Protein AF-A0A644WD64-F1 (afdb_monomer_lite)

InterPro domains:
  IPR011608 PRD domain [PF00874] (60-145)
  IPR011608 PRD domain [PS51372] (49-152)
  IPR036634 PRD domain superfamily [SSF63520] (49-148)

Sequence (152 aa):
MNTYVPNIPFISAAEILSGDGIDDLEKLISQEEEYYKIIESMEKQIDNIDSYKLVRNIRKVLLNIEEHLNIKLIHEVKIGIMIHTCFLIEKLMKGGKETPFVMLNEFRHSNNKEFILIKQCLKILEENYKINIGENELAHIVKMVINNKTSV

pLDDT: mean 92.09, std 9.21, range [47.12, 98.38]

Foldseek 3Di:
DPPDDPPDDDDDPVCVVVPNSVVVVVVVVVLVVLLVVQLVVLVVVAPPDNSVVLLVLLVQLQVQLCVLVQWDFDSVLSSVLSNLVSVVLRCQLVVHDADAAPPLVVLCVVCVSSLVSSVVSCVVVCVVSVGDCDSRNSSVSSVSDVVGTDHD

Organism: NCBI:txid1076179

Secondary structure (DSSP, 8-state):
-----TTS----HHHHHHSHHHHHHHHHHHHHHHHHHHHHHHHHH-TTS-HHHHHHHHHHHHHHHHHHHTEEE-HHHHHHHHHHHHHHHHHHHTTPPPPPPTTHHHHHHHTHHHHHHHHHHHHHHHHHHT----HHHHHHHHHHHHTTEEE-

Radius of gyration: 17.5 Å; chains: 1; bounding box: 42×33×51 Å

Structure (mmCIF, N/CA/C/O backbone):
data_AF-A0A644WD64-F1
#
_entry.id   AF-A0A644WD64-F1
#
loop_
_atom_site.group_PDB
_atom_site.id
_atom_site.type_symbol
_atom_site.label_atom_id
_atom_site.label_alt_id
_atom_site.label_comp_id
_atom_site.label_asym_id
_atom_site.label_entity_id
_atom_site.label_seq_id
_atom_site.pdbx_PDB_ins_code
_atom_site.Cartn_x
_atom_site.Cartn_y
_atom_site.Cartn_z
_atom_site.occupancy
_atom_site.B_iso_or_equiv
_atom_site.auth_seq_id
_atom_site.auth_comp_id
_atom_site.auth_asym_id
_atom_site.auth_atom_id
_atom_site.pdbx_PDB_model_num
ATOM 1 N N . MET A 1 1 ? -22.547 15.295 21.128 1.00 47.12 1 MET A N 1
ATOM 2 C CA . MET A 1 1 ? -22.032 15.835 19.851 1.00 47.12 1 MET A CA 1
ATOM 3 C C . MET A 1 1 ? -21.167 14.739 19.258 1.00 47.12 1 MET A C 1
ATOM 5 O O . MET A 1 1 ? -20.188 14.384 19.893 1.00 47.12 1 MET A O 1
ATOM 9 N N . ASN A 1 2 ? -21.592 14.100 18.167 1.00 50.81 2 ASN A N 1
ATOM 10 C CA . ASN A 1 2 ? -20.821 13.011 17.564 1.00 50.81 2 ASN A CA 1
ATOM 11 C C . ASN A 1 2 ? -19.779 13.635 16.626 1.00 50.81 2 ASN A C 1
ATOM 13 O O . ASN A 1 2 ? -20.102 14.004 15.500 1.00 50.81 2 ASN A O 1
ATOM 17 N N . THR A 1 3 ? -18.568 13.870 17.126 1.00 62.44 3 THR A N 1
ATOM 18 C CA . THR A 1 3 ? -17.443 14.424 16.357 1.00 62.44 3 THR A CA 1
ATOM 19 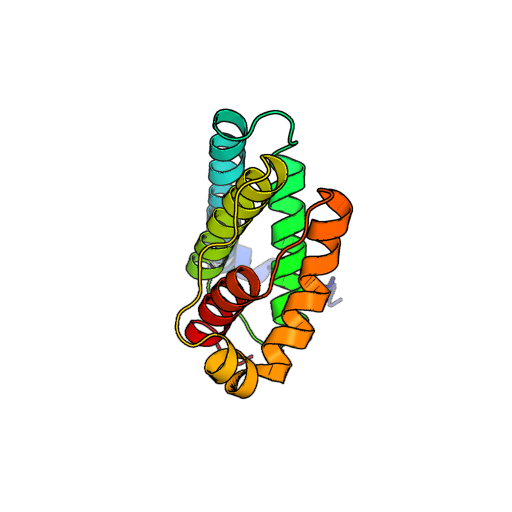C C . THR A 1 3 ? -16.745 13.304 15.595 1.00 62.44 3 THR A C 1
ATOM 21 O O . THR A 1 3 ? -15.598 12.971 15.873 1.00 62.44 3 THR A O 1
ATOM 24 N N . TYR A 1 4 ? -17.455 12.691 14.648 1.00 67.25 4 TYR A N 1
ATOM 25 C CA . TYR A 1 4 ? -16.826 11.781 13.700 1.00 67.25 4 TYR A CA 1
ATOM 26 C C . TYR A 1 4 ? -16.017 12.605 12.698 1.00 67.25 4 TYR A C 1
ATOM 28 O O . TYR A 1 4 ? -16.579 13.393 11.934 1.00 67.25 4 TYR A O 1
ATOM 36 N N . VAL A 1 5 ? -14.697 12.429 12.712 1.00 74.50 5 VAL A N 1
ATOM 37 C CA . VAL A 1 5 ? -13.812 12.952 11.671 1.00 74.50 5 VAL A CA 1
ATOM 38 C C . VAL A 1 5 ? -13.385 11.769 10.801 1.00 74.50 5 VAL A C 1
ATOM 40 O O . VAL A 1 5 ? -12.830 10.808 11.336 1.00 74.50 5 VAL A O 1
ATOM 43 N N . PRO A 1 6 ? -13.634 11.802 9.478 1.00 64.81 6 PRO A N 1
ATOM 44 C CA . PRO A 1 6 ? -13.235 10.718 8.589 1.00 64.81 6 PRO A CA 1
ATOM 45 C C . PRO A 1 6 ? -11.748 10.384 8.737 1.00 64.81 6 PRO A C 1
ATOM 47 O O . PRO A 1 6 ? -10.907 11.283 8.750 1.00 64.81 6 PRO A O 1
ATOM 50 N N . ASN A 1 7 ? -11.434 9.089 8.819 1.00 64.75 7 ASN A N 1
ATOM 51 C CA . ASN A 1 7 ? -10.074 8.552 8.945 1.00 64.75 7 ASN A CA 1
ATOM 52 C C . ASN A 1 7 ? -9.316 8.929 10.233 1.00 64.75 7 ASN A C 1
ATOM 54 O O . ASN A 1 7 ? -8.103 8.728 10.298 1.00 64.75 7 ASN A O 1
ATOM 58 N N . ILE A 1 8 ? -10.006 9.423 11.267 1.00 78.62 8 ILE A N 1
ATOM 59 C CA . ILE A 1 8 ? -9.451 9.560 12.619 1.00 78.62 8 ILE A CA 1
ATOM 60 C C . ILE A 1 8 ? -10.165 8.553 13.531 1.00 78.62 8 ILE A C 1
ATOM 62 O O . ILE A 1 8 ? -11.383 8.662 13.694 1.00 78.62 8 ILE A O 1
ATOM 66 N N . PRO A 1 9 ? -9.448 7.571 14.115 1.00 79.88 9 PRO A N 1
ATOM 67 C CA . PRO A 1 9 ? -10.027 6.665 15.100 1.00 79.88 9 PRO A CA 1
ATOM 68 C C . PRO A 1 9 ? -10.632 7.453 16.264 1.00 79.88 9 PRO A C 1
ATOM 70 O O . PRO A 1 9 ? -10.009 8.378 16.785 1.00 79.88 9 PRO A O 1
ATOM 73 N N . PHE A 1 10 ? -11.848 7.090 16.662 1.00 86.81 10 PHE A N 1
ATOM 74 C CA . PHE A 1 10 ? -12.516 7.674 17.817 1.00 86.81 10 PHE A CA 1
ATOM 75 C C . PHE A 1 10 ? -12.574 6.635 18.929 1.00 86.81 10 PHE A C 1
ATOM 77 O O . PHE A 1 10 ? -13.077 5.539 18.710 1.00 86.81 10 PHE A O 1
ATOM 84 N N . ILE A 1 11 ? -12.082 7.017 20.105 1.00 88.44 11 ILE A N 1
ATOM 85 C CA . ILE A 1 11 ? -12.204 6.254 21.344 1.00 88.44 11 ILE A CA 1
ATOM 86 C C . ILE A 1 11 ? -12.885 7.185 22.344 1.00 88.44 11 ILE A C 1
ATOM 88 O O . ILE A 1 11 ? -12.417 8.303 22.589 1.00 88.44 11 ILE A O 1
ATOM 92 N N . SER A 1 12 ? -14.032 6.775 22.869 1.00 90.25 12 SER A N 1
ATOM 93 C CA . SER A 1 12 ? -14.817 7.593 23.786 1.00 90.25 12 SER A CA 1
ATOM 94 C C . SER A 1 12 ? -14.190 7.636 25.180 1.00 90.25 12 SER A C 1
ATOM 96 O O . SER A 1 12 ? -13.520 6.707 25.626 1.00 90.25 12 SER A O 1
ATOM 98 N N . ALA A 1 13 ? -14.471 8.704 25.931 1.00 89.69 13 ALA A N 1
ATOM 99 C CA . ALA A 1 13 ? -14.039 8.791 27.326 1.00 89.69 13 ALA A CA 1
ATOM 100 C C . ALA A 1 13 ? -14.603 7.644 28.188 1.00 89.69 13 ALA A C 1
ATOM 102 O O . ALA A 1 13 ? -13.951 7.225 29.136 1.00 89.69 13 ALA A O 1
ATOM 103 N N . ALA A 1 14 ? -15.794 7.129 27.860 1.00 92.12 14 ALA A N 1
ATOM 104 C CA . ALA A 1 14 ? -16.391 6.003 28.570 1.00 92.12 14 ALA A CA 1
ATOM 105 C C . ALA A 1 14 ? -15.588 4.709 28.365 1.00 92.12 14 ALA A C 1
ATOM 107 O O . ALA A 1 14 ? -15.323 4.020 29.343 1.00 92.12 14 ALA A O 1
ATOM 108 N N . GLU A 1 15 ? -15.151 4.432 27.132 1.00 91.12 15 GLU A N 1
ATOM 109 C CA . GLU A 1 15 ? -14.305 3.275 26.795 1.00 91.12 15 GLU A CA 1
ATOM 110 C C . GLU A 1 15 ? -12.914 3.384 27.435 1.00 91.12 15 GLU A C 1
ATOM 112 O O . GLU A 1 15 ? -12.379 2.403 27.943 1.00 91.12 15 GLU A O 1
ATOM 117 N N . ILE A 1 16 ? -12.336 4.589 27.490 1.00 91.94 16 ILE A N 1
ATOM 118 C CA . ILE A 1 16 ? -11.074 4.823 28.214 1.00 91.94 16 ILE A CA 1
ATOM 119 C C . ILE A 1 16 ? -11.234 4.533 29.713 1.00 91.94 16 ILE A C 1
ATOM 121 O O . ILE A 1 16 ? -10.354 3.934 30.324 1.00 91.94 16 ILE A O 1
ATOM 125 N N . LEU A 1 17 ? -12.351 4.951 30.316 1.00 91.25 17 LEU A N 1
ATOM 126 C CA . LEU A 1 17 ? -12.617 4.735 31.740 1.00 91.25 17 LEU A CA 1
ATOM 127 C C . LEU A 1 17 ? -13.001 3.282 32.068 1.00 91.25 17 LEU A C 1
ATOM 129 O O . LEU A 1 17 ? -12.764 2.858 33.199 1.00 91.25 17 LEU A O 1
ATOM 133 N N . SER A 1 18 ? -13.586 2.533 31.124 1.00 91.31 18 SER A N 1
ATOM 134 C CA . SER A 1 18 ? -13.875 1.098 31.290 1.00 91.31 18 SER A CA 1
ATOM 135 C C . SER A 1 18 ? -12.650 0.208 31.075 1.00 91.31 18 SER A C 1
ATOM 137 O O . SER A 1 18 ? -12.640 -0.916 31.568 1.00 91.31 18 SER A O 1
ATOM 139 N N . GLY A 1 19 ? -11.616 0.716 30.396 1.00 87.25 19 GLY A N 1
ATOM 140 C CA . GLY A 1 19 ? -10.371 0.008 30.089 1.00 87.25 19 GLY A CA 1
ATOM 141 C C . GLY A 1 19 ? -10.302 -0.497 28.647 1.00 87.25 19 GLY A C 1
ATOM 142 O O . GLY A 1 19 ? -9.219 -0.501 28.075 1.00 87.25 19 GLY A O 1
ATOM 143 N N . ASP A 1 20 ? -11.437 -0.805 28.015 1.00 87.56 20 ASP A N 1
ATOM 144 C CA . ASP A 1 20 ? -11.485 -1.339 26.640 1.00 87.56 20 ASP A CA 1
ATOM 145 C C . ASP A 1 20 ? -10.867 -0.368 25.614 1.00 87.56 20 ASP A C 1
ATOM 147 O O . ASP A 1 20 ? -10.170 -0.767 24.683 1.00 87.56 20 ASP A O 1
ATOM 151 N N . GLY A 1 21 ? -11.058 0.939 25.820 1.00 90.00 21 GLY A N 1
ATOM 152 C CA . GLY A 1 21 ? -10.478 1.969 24.959 1.00 90.00 21 GLY A CA 1
ATOM 153 C C . GLY A 1 21 ? -8.955 2.092 25.080 1.00 90.00 21 GLY A C 1
ATOM 154 O O . GLY A 1 21 ? -8.321 2.656 24.189 1.00 90.00 21 GLY A O 1
ATOM 155 N N . ILE A 1 22 ? -8.357 1.590 26.167 1.00 92.12 22 ILE A N 1
ATOM 156 C CA . ILE A 1 22 ? -6.897 1.544 26.323 1.00 92.12 22 ILE A CA 1
ATOM 157 C C . ILE A 1 22 ? -6.316 0.452 25.426 1.00 92.12 22 ILE A C 1
ATOM 159 O O . ILE A 1 22 ? -5.372 0.735 24.693 1.00 92.12 22 ILE A O 1
ATOM 163 N N . ASP A 1 23 ? -6.920 -0.737 25.404 1.00 91.56 23 ASP A N 1
ATOM 164 C CA . ASP A 1 23 ? -6.470 -1.849 24.557 1.00 91.56 23 ASP A CA 1
ATOM 165 C C . ASP A 1 23 ? -6.517 -1.475 23.062 1.00 91.56 23 ASP A C 1
ATOM 167 O O . ASP A 1 23 ? -5.580 -1.744 22.300 1.00 91.56 23 ASP A O 1
ATOM 171 N N . ASP A 1 24 ? -7.577 -0.781 22.634 1.00 89.69 24 ASP A N 1
ATOM 172 C CA . ASP A 1 24 ? -7.691 -0.262 21.267 1.00 89.69 24 ASP A CA 1
ATOM 173 C C . ASP A 1 24 ? -6.601 0.771 20.943 1.00 89.69 24 ASP A C 1
ATOM 175 O O . ASP A 1 24 ? -6.021 0.755 19.850 1.00 89.69 24 ASP A O 1
ATOM 179 N N . LEU A 1 25 ? -6.281 1.657 21.891 1.00 90.88 25 LEU A N 1
ATOM 180 C CA . LEU A 1 25 ? -5.213 2.643 21.731 1.00 90.88 25 LEU A CA 1
ATOM 181 C C . LEU A 1 25 ? -3.836 1.974 21.646 1.00 90.88 25 LEU A C 1
ATOM 183 O O . LEU A 1 25 ? -3.045 2.321 20.766 1.00 90.88 25 LEU A O 1
ATOM 187 N N . GLU A 1 26 ? -3.551 1.004 22.513 1.00 92.81 26 GLU A N 1
ATOM 188 C CA . GLU A 1 26 ? -2.300 0.238 22.498 1.00 92.81 26 GLU A CA 1
ATOM 189 C C . GLU A 1 26 ? -2.114 -0.495 21.169 1.00 92.81 26 GLU A C 1
ATOM 191 O O . GLU A 1 26 ? -1.022 -0.484 20.589 1.00 92.81 26 GLU A O 1
ATOM 196 N N . LYS A 1 27 ? -3.192 -1.065 20.622 1.00 91.25 27 LYS A N 1
ATOM 197 C CA . LYS A 1 27 ? -3.178 -1.687 19.297 1.00 91.25 27 LYS A CA 1
ATOM 198 C C . LYS A 1 27 ? -2.854 -0.684 18.189 1.00 91.25 27 LYS A C 1
ATOM 200 O O . LYS A 1 27 ? -2.051 -1.000 17.312 1.00 91.25 27 LYS A O 1
ATOM 205 N N . LEU A 1 28 ? -3.442 0.515 18.215 1.00 90.88 28 LEU A N 1
ATOM 206 C CA . LEU A 1 28 ? -3.144 1.568 17.234 1.00 90.88 28 LEU A CA 1
ATOM 207 C C . LEU A 1 28 ? -1.682 2.029 17.318 1.00 90.88 28 LEU A C 1
ATOM 209 O O . LEU A 1 28 ? -1.032 2.181 16.282 1.00 90.88 28 LEU A O 1
ATOM 213 N N . ILE A 1 29 ? -1.159 2.211 18.533 1.00 93.31 29 ILE A N 1
ATOM 214 C CA . ILE A 1 29 ? 0.247 2.569 18.768 1.00 93.31 29 ILE A CA 1
ATOM 215 C C . ILE A 1 29 ? 1.167 1.471 18.225 1.00 93.31 29 ILE A C 1
ATOM 217 O O . ILE A 1 29 ? 2.065 1.765 17.440 1.00 93.31 29 ILE A O 1
ATOM 221 N N . SER A 1 30 ? 0.894 0.210 18.567 1.00 94.12 30 SER A N 1
ATOM 222 C CA . SER A 1 30 ? 1.685 -0.946 18.122 1.00 94.12 30 SER A CA 1
ATOM 223 C C . SER A 1 30 ? 1.741 -1.043 16.596 1.00 94.12 30 SER A C 1
ATOM 225 O O . SER A 1 30 ? 2.806 -1.252 16.016 1.00 94.12 30 SER A O 1
ATOM 227 N N . GLN A 1 31 ? 0.604 -0.825 15.925 1.00 92.88 31 GLN A N 1
ATOM 228 C CA . GLN A 1 31 ? 0.557 -0.796 14.466 1.00 92.88 31 GLN A CA 1
ATOM 229 C C . GLN A 1 31 ? 1.410 0.338 13.898 1.00 92.88 31 GLN A C 1
ATOM 231 O O . GLN A 1 31 ? 2.119 0.115 12.919 1.00 92.88 31 GLN A O 1
ATOM 236 N N . GLU A 1 32 ? 1.370 1.537 14.485 1.00 93.44 32 GLU A N 1
ATOM 237 C CA . GLU A 1 32 ? 2.170 2.672 14.015 1.00 93.44 32 GLU A CA 1
ATOM 238 C C . GLU A 1 32 ? 3.678 2.450 14.217 1.00 93.44 32 GLU A C 1
ATOM 240 O O . GLU A 1 32 ? 4.470 2.765 13.324 1.00 93.44 32 GLU A O 1
ATOM 245 N N . GLU A 1 33 ? 4.080 1.815 15.322 1.00 95.69 33 GLU A N 1
ATOM 246 C CA . GLU A 1 33 ? 5.470 1.408 15.561 1.00 95.69 33 GLU A CA 1
ATOM 247 C C . GLU A 1 33 ? 6.001 0.453 14.483 1.00 95.69 33 GLU A C 1
ATOM 249 O O . GLU A 1 33 ? 7.169 0.540 14.099 1.00 95.69 33 GLU A O 1
ATOM 254 N N . GLU A 1 34 ? 5.170 -0.451 13.955 1.00 95.00 34 GLU A N 1
ATOM 255 C CA . GLU A 1 34 ? 5.579 -1.334 12.857 1.00 95.00 34 GLU A CA 1
ATOM 256 C C . GLU A 1 34 ? 5.921 -0.552 11.584 1.00 95.00 34 GLU A C 1
ATOM 258 O O . GLU A 1 34 ? 6.926 -0.845 10.932 1.00 95.00 34 GLU A O 1
ATOM 263 N N . TYR A 1 35 ? 5.149 0.482 11.242 1.00 95.25 35 TYR A N 1
ATOM 264 C CA . TYR A 1 35 ? 5.484 1.336 10.099 1.00 95.25 35 TYR A CA 1
ATOM 265 C C . TYR A 1 35 ? 6.760 2.133 10.342 1.00 95.25 35 TYR A C 1
ATOM 267 O O . TYR A 1 35 ? 7.551 2.298 9.413 1.00 95.25 35 TYR A O 1
ATOM 275 N N . TYR A 1 36 ? 6.994 2.585 11.575 1.00 95.75 36 TYR A N 1
ATOM 276 C CA . TYR A 1 36 ? 8.239 3.258 11.932 1.00 95.75 36 TYR A CA 1
ATOM 277 C C . TYR A 1 36 ? 9.455 2.336 11.755 1.00 95.75 36 TYR A C 1
ATOM 279 O O . TYR A 1 36 ? 10.436 2.730 11.129 1.00 95.75 36 TYR A O 1
ATOM 287 N N . LYS A 1 37 ? 9.358 1.069 12.178 1.00 95.38 37 LYS A N 1
ATOM 288 C CA . LYS A 1 37 ? 10.410 0.059 11.943 1.00 95.38 37 LYS A CA 1
ATOM 289 C C . LYS A 1 37 ? 10.683 -0.162 10.453 1.00 95.38 37 LYS A C 1
ATOM 291 O O . LYS A 1 37 ? 11.834 -0.344 10.059 1.00 95.38 37 LYS A O 1
ATOM 296 N N . ILE A 1 38 ? 9.647 -0.130 9.609 1.00 95.50 38 ILE A N 1
ATOM 297 C CA . ILE A 1 38 ? 9.826 -0.194 8.150 1.00 95.50 38 ILE A CA 1
ATOM 298 C C . ILE A 1 38 ? 10.578 1.041 7.658 1.00 95.50 38 ILE A C 1
ATOM 300 O O . ILE A 1 38 ? 11.523 0.881 6.893 1.00 95.50 38 ILE A O 1
ATOM 304 N N . ILE A 1 39 ? 10.206 2.246 8.103 1.00 95.94 39 ILE A N 1
ATOM 305 C CA . ILE A 1 39 ? 10.901 3.487 7.729 1.00 95.94 39 ILE A CA 1
ATOM 306 C C . ILE A 1 39 ? 12.390 3.381 8.079 1.00 95.94 39 ILE A C 1
ATOM 308 O O . ILE A 1 39 ? 13.218 3.528 7.184 1.00 95.94 39 ILE A O 1
ATOM 312 N N . GLU A 1 40 ? 12.731 3.016 9.318 1.00 95.19 40 GLU A N 1
ATOM 313 C CA . GLU A 1 40 ? 14.127 2.843 9.751 1.00 95.19 40 GLU A CA 1
ATOM 314 C C . GLU A 1 40 ? 14.883 1.779 8.942 1.00 95.19 40 GLU A C 1
ATOM 316 O O . GLU A 1 40 ? 16.087 1.903 8.705 1.00 95.19 40 GLU A O 1
ATOM 321 N N . SER A 1 41 ? 14.205 0.703 8.531 1.00 93.12 41 SER A N 1
ATOM 322 C CA . SER A 1 41 ? 14.805 -0.322 7.674 1.00 93.12 41 SER A CA 1
ATOM 323 C C . SER A 1 41 ? 15.064 0.213 6.268 1.00 93.12 41 SER A C 1
ATOM 325 O O . SER A 1 41 ? 16.132 -0.038 5.709 1.00 93.12 41 SER A O 1
ATOM 327 N N . MET A 1 42 ? 14.107 0.949 5.697 1.00 93.06 42 MET A N 1
ATOM 328 C CA . MET A 1 42 ? 14.219 1.511 4.351 1.00 93.06 42 MET A CA 1
ATOM 329 C C . MET A 1 42 ? 15.289 2.603 4.289 1.00 93.06 42 MET A C 1
ATOM 331 O O . MET A 1 42 ? 16.048 2.624 3.326 1.00 93.06 42 MET A O 1
ATOM 335 N N . GLU A 1 43 ? 15.448 3.424 5.332 1.00 92.38 43 GLU A N 1
ATOM 336 C CA . GLU A 1 43 ? 16.511 4.443 5.401 1.00 92.38 43 GLU A CA 1
ATOM 337 C C . GLU A 1 43 ? 17.917 3.847 5.272 1.00 92.38 43 GLU A C 1
ATOM 339 O O . GLU A 1 43 ? 18.828 4.507 4.778 1.00 92.38 43 GLU A O 1
ATOM 344 N N . LYS A 1 44 ? 18.099 2.591 5.694 1.00 89.19 44 LYS A N 1
ATOM 345 C CA . LYS A 1 44 ? 19.383 1.878 5.622 1.00 89.19 44 LYS A CA 1
ATOM 346 C C . LYS A 1 44 ? 19.596 1.138 4.301 1.00 89.19 44 LYS A C 1
ATOM 348 O O . LYS A 1 44 ? 20.716 0.717 4.029 1.00 89.19 44 LYS A O 1
ATOM 353 N N . GLN A 1 45 ? 18.532 0.897 3.537 1.00 84.75 45 GLN A N 1
ATOM 354 C CA . GLN A 1 45 ? 18.546 0.030 2.352 1.00 84.75 45 GLN A CA 1
ATOM 355 C C . GLN A 1 45 ? 18.359 0.806 1.045 1.00 84.75 45 GLN A C 1
ATOM 357 O O . GLN A 1 45 ? 18.893 0.403 0.013 1.00 84.75 45 GLN A O 1
ATOM 362 N N . ILE A 1 46 ? 17.618 1.913 1.091 1.00 85.62 46 ILE A N 1
ATOM 363 C CA . ILE A 1 46 ? 17.189 2.674 -0.075 1.00 85.62 46 ILE A CA 1
ATOM 364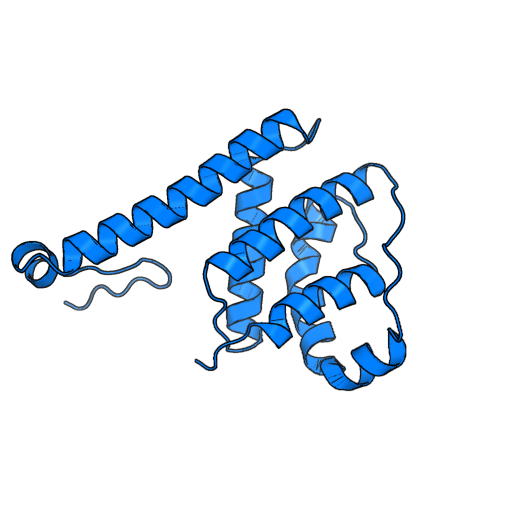 C C . ILE A 1 46 ? 17.898 4.027 -0.090 1.00 85.62 46 ILE A C 1
ATOM 366 O O . ILE A 1 46 ? 17.526 4.962 0.617 1.00 85.62 46 ILE A O 1
ATOM 370 N N . ASP A 1 47 ? 18.891 4.150 -0.964 1.00 80.56 47 ASP A N 1
ATOM 371 C CA . ASP A 1 47 ? 19.586 5.415 -1.180 1.00 80.56 47 ASP A CA 1
ATOM 372 C C . ASP A 1 47 ? 18.712 6.420 -1.946 1.00 80.56 47 ASP A C 1
ATOM 374 O O . ASP A 1 47 ? 17.984 6.069 -2.877 1.00 80.56 47 ASP A O 1
ATOM 378 N N . ASN A 1 48 ? 18.866 7.707 -1.623 1.00 83.25 48 ASN A N 1
ATOM 379 C CA . ASN A 1 48 ? 18.276 8.840 -2.353 1.00 83.25 48 ASN A CA 1
ATOM 380 C C . ASN A 1 48 ? 16.733 8.901 -2.370 1.00 83.25 48 ASN A C 1
ATOM 382 O O . ASN A 1 48 ? 16.158 9.579 -3.227 1.00 83.25 48 ASN A O 1
ATOM 386 N N . ILE A 1 49 ? 16.054 8.249 -1.421 1.00 88.50 49 ILE A N 1
ATOM 387 C CA . ILE A 1 49 ? 14.607 8.380 -1.208 1.00 88.50 49 ILE A CA 1
ATOM 388 C C . ILE A 1 49 ? 14.334 8.721 0.257 1.00 88.50 49 ILE A C 1
ATOM 390 O O . ILE A 1 49 ? 14.851 8.087 1.169 1.00 88.50 49 ILE A O 1
ATOM 394 N N . ASP A 1 50 ? 13.464 9.704 0.480 1.00 93.75 50 ASP A N 1
ATOM 395 C CA . ASP A 1 50 ? 12.877 9.957 1.796 1.00 93.75 50 ASP A CA 1
ATOM 396 C C . ASP A 1 50 ? 11.951 8.784 2.166 1.00 93.75 50 ASP A C 1
ATOM 398 O O . ASP A 1 50 ? 10.839 8.649 1.636 1.00 93.75 50 ASP A O 1
ATOM 402 N N . SER A 1 51 ? 12.438 7.918 3.057 1.00 94.50 51 SER A N 1
ATOM 403 C CA . SER A 1 51 ? 11.751 6.693 3.478 1.00 94.50 51 SER A CA 1
ATOM 404 C C . SER A 1 51 ? 10.447 6.975 4.221 1.00 94.50 51 SER A C 1
ATOM 406 O O . SER A 1 51 ? 9.462 6.257 4.025 1.00 94.50 51 SER A O 1
ATOM 408 N N . TYR A 1 52 ? 10.384 8.060 4.998 1.00 94.94 52 TYR A N 1
ATOM 409 C CA . TYR A 1 52 ? 9.145 8.493 5.642 1.00 94.94 52 TYR A CA 1
ATOM 410 C C . TYR A 1 52 ? 8.091 8.853 4.589 1.00 94.94 52 TYR A C 1
ATOM 412 O O . TYR A 1 52 ? 6.949 8.377 4.634 1.00 94.94 52 TYR A O 1
ATOM 420 N N . LYS A 1 53 ? 8.471 9.652 3.586 1.00 95.56 53 LYS A N 1
ATOM 421 C CA . LYS A 1 53 ? 7.579 10.027 2.480 1.00 95.56 53 LYS A CA 1
ATOM 422 C C . LYS A 1 53 ? 7.159 8.812 1.650 1.00 95.56 53 LYS A C 1
ATOM 424 O O . LYS A 1 53 ? 5.995 8.743 1.251 1.00 95.56 53 LYS A O 1
ATOM 429 N N . LEU A 1 54 ? 8.066 7.863 1.418 1.00 96.19 54 LEU A N 1
ATOM 430 C CA . LEU A 1 54 ? 7.793 6.595 0.736 1.00 96.19 54 LEU A CA 1
ATOM 431 C C . LEU A 1 54 ? 6.706 5.787 1.439 1.00 96.19 54 LEU A C 1
ATOM 433 O O . LEU A 1 54 ? 5.645 5.553 0.853 1.00 96.19 54 LEU A O 1
ATOM 437 N N . VAL A 1 55 ? 6.922 5.445 2.707 1.00 96.62 55 VAL A N 1
ATOM 438 C CA . VAL A 1 55 ? 5.964 4.656 3.492 1.00 96.62 55 VAL A CA 1
ATOM 439 C C . VAL A 1 55 ? 4.629 5.391 3.608 1.00 96.62 55 VAL A C 1
ATOM 441 O O . VAL A 1 55 ? 3.570 4.801 3.388 1.00 96.62 55 VAL A O 1
ATOM 444 N N . ARG A 1 56 ? 4.642 6.709 3.846 1.00 96.06 56 ARG A N 1
ATOM 445 C CA . ARG A 1 56 ? 3.419 7.525 3.888 1.00 96.06 56 ARG A CA 1
ATOM 446 C C . ARG A 1 56 ? 2.634 7.485 2.574 1.00 96.06 56 ARG A C 1
ATOM 448 O O . ARG A 1 56 ? 1.405 7.410 2.603 1.00 96.06 56 ARG A O 1
ATOM 455 N N . ASN A 1 57 ? 3.308 7.571 1.430 1.00 97.31 57 ASN A N 1
ATOM 456 C CA . ASN A 1 57 ? 2.655 7.538 0.122 1.00 97.31 57 ASN A CA 1
ATOM 457 C C . ASN A 1 57 ? 2.038 6.166 -0.162 1.00 97.31 57 ASN A C 1
ATOM 459 O O . ASN A 1 57 ? 0.891 6.099 -0.602 1.00 97.31 57 ASN A O 1
ATOM 463 N N . ILE A 1 58 ? 2.748 5.083 0.154 1.00 97.94 58 ILE A N 1
ATOM 464 C CA . ILE A 1 58 ? 2.228 3.723 -0.020 1.00 97.94 58 ILE A CA 1
ATOM 465 C C . ILE A 1 58 ? 1.035 3.478 0.916 1.00 97.94 58 ILE A C 1
ATOM 467 O O . ILE A 1 58 ? 0.036 2.911 0.481 1.00 97.94 58 ILE A O 1
ATOM 471 N N . ARG A 1 59 ? 1.059 3.984 2.161 1.00 96.50 59 ARG A N 1
ATOM 472 C CA . ARG A 1 59 ? -0.089 3.893 3.092 1.00 96.50 59 ARG A CA 1
ATOM 473 C C . ARG A 1 59 ? -1.346 4.511 2.486 1.00 96.50 59 ARG A C 1
ATOM 475 O O . ARG A 1 59 ? -2.412 3.908 2.536 1.00 96.50 59 ARG A O 1
ATOM 482 N N . LYS A 1 60 ? -1.218 5.693 1.876 1.00 96.62 60 LYS A N 1
ATOM 483 C CA . LYS A 1 60 ? -2.334 6.357 1.182 1.00 96.62 60 LYS A CA 1
ATOM 484 C C . LYS A 1 60 ? -2.844 5.538 0.001 1.00 96.62 60 LYS A C 1
ATOM 486 O O . LYS A 1 60 ? -4.047 5.450 -0.192 1.00 96.62 60 LYS A O 1
ATOM 491 N N . VAL A 1 61 ? -1.949 4.925 -0.769 1.00 98.06 61 VAL A N 1
ATOM 492 C CA . VAL A 1 61 ? -2.345 4.039 -1.870 1.00 98.06 61 VAL A CA 1
ATOM 493 C C . VAL A 1 61 ? -3.110 2.824 -1.360 1.00 98.06 61 VAL A C 1
ATOM 495 O O . VAL A 1 61 ? -4.139 2.493 -1.937 1.00 98.06 61 VAL A O 1
ATOM 498 N N . LEU A 1 62 ? -2.664 2.192 -0.273 1.00 97.19 62 LEU A N 1
ATOM 499 C CA . LEU A 1 62 ? -3.376 1.064 0.332 1.00 97.19 62 LEU A CA 1
ATOM 500 C C . LEU A 1 62 ? -4.774 1.460 0.817 1.00 97.19 62 LEU A C 1
ATOM 502 O O . LEU A 1 62 ? -5.726 0.736 0.543 1.00 97.19 62 LEU A O 1
ATOM 506 N N . LEU A 1 63 ? -4.911 2.627 1.457 1.00 95.56 63 LEU A N 1
ATOM 507 C CA . LEU A 1 63 ? -6.218 3.177 1.835 1.00 95.56 63 LEU A CA 1
ATOM 508 C C . LEU A 1 63 ? -7.109 3.403 0.605 1.00 95.56 63 LEU A C 1
ATOM 510 O O . LEU A 1 63 ? -8.254 2.962 0.588 1.00 95.56 63 LEU A O 1
ATOM 514 N N . ASN A 1 64 ? -6.567 4.000 -0.459 1.00 96.88 64 ASN A N 1
ATOM 515 C CA . ASN A 1 64 ? -7.313 4.201 -1.701 1.00 96.88 64 ASN A CA 1
ATOM 516 C C . ASN A 1 64 ? -7.749 2.864 -2.322 1.00 96.88 64 ASN A C 1
ATOM 518 O O . ASN A 1 64 ? -8.864 2.773 -2.826 1.00 96.88 64 ASN A O 1
ATOM 522 N N . ILE A 1 65 ? -6.904 1.828 -2.283 1.00 97.12 65 ILE A N 1
ATOM 523 C CA . ILE A 1 65 ? -7.247 0.487 -2.778 1.00 97.12 65 ILE A CA 1
ATOM 524 C C . ILE A 1 65 ? -8.412 -0.101 -1.972 1.00 97.12 65 ILE A C 1
ATOM 526 O O . ILE A 1 65 ? -9.363 -0.598 -2.576 1.00 97.12 65 ILE A O 1
ATOM 530 N N . GLU A 1 66 ? -8.365 -0.024 -0.637 1.00 95.81 66 GLU A N 1
ATOM 531 C CA . GLU A 1 66 ? -9.465 -0.461 0.237 1.00 95.81 66 GLU A CA 1
ATOM 532 C C . GLU A 1 66 ? -10.778 0.260 -0.107 1.00 95.81 66 GLU A C 1
ATOM 534 O O . GLU A 1 66 ? -11.810 -0.390 -0.285 1.00 95.81 66 GLU A O 1
ATOM 539 N N . GLU A 1 67 ? -10.733 1.584 -0.274 1.00 95.25 67 GLU A N 1
ATOM 540 C CA . GLU A 1 67 ? -11.897 2.412 -0.614 1.00 95.25 67 GLU A CA 1
ATOM 541 C C . GLU A 1 67 ? -12.465 2.092 -2.007 1.00 95.25 67 GLU A C 1
ATOM 543 O O . GLU A 1 67 ? -13.664 1.857 -2.150 1.00 95.25 67 GLU A O 1
ATOM 548 N N . HIS A 1 68 ? -11.621 2.030 -3.043 1.00 95.62 68 HIS A N 1
ATOM 549 C CA . HIS A 1 68 ? -12.068 1.823 -4.429 1.00 95.62 68 HIS A CA 1
ATOM 550 C C . HIS A 1 68 ? -12.588 0.402 -4.675 1.00 95.62 68 HIS A C 1
ATOM 552 O O . HIS A 1 68 ? -13.457 0.194 -5.527 1.00 95.62 68 HIS A O 1
ATOM 558 N N . LEU A 1 69 ? -12.059 -0.587 -3.949 1.00 94.94 69 LEU A N 1
ATOM 559 C CA . LEU A 1 69 ? -12.520 -1.972 -4.032 1.00 94.94 69 LEU A CA 1
ATOM 560 C C . LEU A 1 69 ? -13.641 -2.298 -3.044 1.00 94.94 69 LEU A C 1
ATOM 562 O O . LEU A 1 69 ? -14.253 -3.357 -3.191 1.00 94.94 69 LEU A O 1
ATOM 566 N N . ASN A 1 70 ? -13.932 -1.405 -2.093 1.00 94.88 70 ASN A N 1
ATOM 567 C CA . ASN A 1 70 ? -14.830 -1.649 -0.967 1.00 94.88 70 ASN A CA 1
ATOM 568 C C . ASN A 1 70 ? -14.456 -2.938 -0.210 1.00 94.88 70 ASN A C 1
ATOM 570 O O . ASN A 1 70 ? -15.256 -3.869 -0.092 1.00 94.88 70 ASN A O 1
ATOM 574 N N . ILE A 1 71 ? -13.202 -3.007 0.243 1.00 93.81 71 ILE A N 1
ATOM 575 C CA . ILE A 1 71 ? -12.638 -4.122 1.021 1.00 93.81 71 ILE A CA 1
ATOM 576 C C . ILE A 1 71 ? -11.890 -3.594 2.247 1.00 93.81 71 ILE A C 1
ATOM 578 O O . ILE A 1 71 ? -11.539 -2.415 2.314 1.00 93.81 71 ILE A O 1
ATOM 582 N N . LYS A 1 72 ? -11.560 -4.491 3.177 1.00 92.31 72 LYS A N 1
ATOM 583 C CA . LYS A 1 72 ? -10.499 -4.261 4.161 1.00 92.31 72 LYS A CA 1
ATOM 584 C C . LYS A 1 72 ? -9.382 -5.281 4.005 1.00 92.31 72 LYS A C 1
ATOM 586 O O . LYS A 1 72 ? -9.608 -6.433 3.632 1.00 92.31 72 LYS A O 1
ATOM 591 N N . LEU A 1 73 ? -8.165 -4.829 4.275 1.00 92.62 73 LEU A N 1
ATOM 592 C CA . LEU A 1 73 ? -6.973 -5.653 4.370 1.00 92.62 73 LEU A CA 1
ATOM 593 C C . LEU A 1 73 ? -6.569 -5.740 5.838 1.00 92.62 73 LEU A C 1
ATOM 595 O O . LEU A 1 73 ? -6.441 -4.723 6.532 1.00 92.62 73 LEU A O 1
ATOM 599 N N . ILE A 1 74 ? -6.330 -6.964 6.304 1.00 91.94 74 ILE A N 1
ATOM 600 C CA . ILE A 1 74 ? -5.737 -7.178 7.625 1.00 91.94 74 ILE A CA 1
ATOM 601 C C . ILE A 1 74 ? -4.357 -6.509 7.692 1.00 91.94 74 ILE A C 1
ATOM 603 O O . ILE A 1 74 ? -3.685 -6.311 6.673 1.00 91.94 74 ILE A O 1
ATOM 607 N N . HIS A 1 75 ? -3.955 -6.097 8.892 1.00 91.75 75 HIS A N 1
ATOM 608 C CA . HIS A 1 75 ? -2.768 -5.263 9.089 1.00 91.75 75 HIS A CA 1
ATOM 609 C C . HIS A 1 75 ? -1.492 -5.935 8.569 1.00 91.75 75 HIS A C 1
ATOM 611 O O . HIS A 1 75 ? -0.732 -5.318 7.829 1.00 91.75 75 HIS A O 1
ATOM 617 N N . GLU A 1 76 ? -1.333 -7.230 8.815 1.00 91.69 76 GLU A N 1
ATOM 618 C CA . GLU A 1 76 ? -0.192 -8.044 8.387 1.00 91.69 76 GLU A CA 1
ATOM 619 C C . GLU A 1 76 ? -0.039 -8.056 6.858 1.00 91.69 76 GLU A C 1
ATOM 621 O O . GLU A 1 76 ? 1.066 -8.004 6.316 1.00 91.69 76 GLU A O 1
ATOM 626 N N . VAL A 1 77 ? -1.161 -8.064 6.139 1.00 92.75 77 VAL A N 1
ATOM 627 C CA . VAL A 1 77 ? -1.180 -8.026 4.672 1.00 92.75 77 VAL A CA 1
ATOM 628 C C . VAL A 1 77 ? -0.807 -6.638 4.167 1.00 92.75 77 VAL A C 1
AT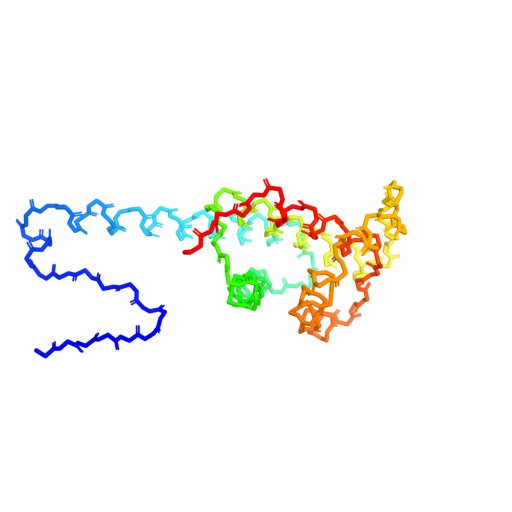OM 630 O O . VAL A 1 77 ? -0.045 -6.528 3.205 1.00 92.75 77 VAL A O 1
ATOM 633 N N . LYS A 1 78 ? -1.273 -5.572 4.831 1.00 95.31 78 LYS A N 1
ATOM 634 C CA . LYS A 1 78 ? -0.846 -4.199 4.515 1.00 95.31 78 LYS A CA 1
ATOM 635 C C . LYS A 1 78 ? 0.659 -4.035 4.699 1.00 95.31 78 LYS A C 1
ATOM 637 O O . LYS A 1 78 ? 1.298 -3.446 3.831 1.00 95.31 78 LYS A O 1
ATOM 642 N N . ILE A 1 79 ? 1.228 -4.606 5.759 1.00 95.88 79 ILE A N 1
ATOM 643 C CA . ILE A 1 79 ? 2.677 -4.630 5.997 1.00 95.88 79 ILE A CA 1
ATOM 644 C C . ILE A 1 79 ? 3.409 -5.396 4.886 1.00 95.88 79 ILE A C 1
ATOM 646 O O . ILE A 1 79 ? 4.382 -4.888 4.328 1.00 95.88 79 ILE A O 1
ATOM 650 N N . GLY A 1 80 ? 2.916 -6.571 4.485 1.00 95.19 80 GLY A N 1
ATOM 651 C CA . GLY A 1 80 ? 3.503 -7.333 3.379 1.00 95.19 80 GLY A CA 1
ATOM 652 C C . GLY A 1 80 ? 3.512 -6.560 2.053 1.00 95.19 80 GLY A C 1
ATOM 653 O O . GLY A 1 80 ? 4.549 -6.470 1.389 1.00 95.19 80 GLY A O 1
ATOM 654 N N . ILE A 1 81 ? 2.383 -5.942 1.687 1.00 96.69 81 ILE A N 1
ATOM 655 C CA . ILE A 1 81 ? 2.276 -5.138 0.459 1.00 96.69 81 ILE A CA 1
ATOM 656 C C . ILE A 1 81 ? 3.135 -3.870 0.557 1.00 96.69 81 ILE A C 1
ATOM 658 O O . ILE A 1 81 ? 3.762 -3.488 -0.432 1.00 96.69 81 ILE A O 1
ATOM 662 N N . MET A 1 82 ? 3.209 -3.239 1.734 1.00 96.81 82 MET A N 1
ATOM 663 C CA . MET A 1 82 ? 4.071 -2.084 2.004 1.00 96.81 82 MET A CA 1
ATOM 664 C C . MET A 1 82 ? 5.526 -2.399 1.668 1.00 96.81 82 MET A C 1
ATOM 666 O O . MET A 1 82 ? 6.125 -1.732 0.827 1.00 96.81 82 MET A O 1
ATOM 670 N N . ILE A 1 83 ? 6.066 -3.452 2.283 1.00 95.81 83 ILE A N 1
ATOM 671 C CA . ILE A 1 83 ? 7.460 -3.867 2.110 1.00 95.81 83 ILE A CA 1
ATOM 672 C C . ILE A 1 83 ? 7.730 -4.223 0.645 1.00 95.81 83 ILE A C 1
ATOM 674 O O . ILE A 1 83 ? 8.706 -3.744 0.065 1.00 95.81 83 ILE A O 1
ATOM 678 N N . HIS A 1 84 ? 6.841 -5.001 0.017 1.00 95.75 84 HIS A N 1
ATOM 679 C CA . HIS A 1 84 ? 6.961 -5.339 -1.401 1.00 95.75 84 HIS A CA 1
ATOM 680 C C . HIS A 1 84 ? 7.008 -4.085 -2.286 1.00 95.75 84 HIS A C 1
ATOM 682 O O . HIS A 1 84 ? 7.848 -3.987 -3.178 1.00 95.75 84 HIS A O 1
ATOM 688 N N . THR A 1 85 ? 6.145 -3.106 -2.015 1.00 97.00 85 THR A N 1
ATOM 689 C CA . THR A 1 85 ? 6.060 -1.871 -2.804 1.00 97.00 85 THR A CA 1
ATOM 690 C C . THR A 1 85 ? 7.290 -0.983 -2.606 1.00 97.00 85 THR A C 1
ATOM 692 O O . THR A 1 85 ? 7.774 -0.416 -3.584 1.00 97.00 85 THR A O 1
ATOM 695 N N . CYS A 1 86 ? 7.846 -0.893 -1.390 1.00 96.12 86 CYS A N 1
ATOM 696 C CA . CYS A 1 86 ? 9.098 -0.168 -1.144 1.00 96.12 86 CYS A CA 1
ATOM 697 C C . CYS A 1 86 ? 10.244 -0.717 -2.007 1.00 96.12 86 CYS A C 1
ATOM 699 O O . CYS A 1 86 ? 10.863 0.036 -2.762 1.00 96.12 86 CYS A O 1
ATOM 701 N N . PHE A 1 87 ? 10.473 -2.034 -1.964 1.00 94.31 87 PHE A N 1
ATOM 702 C CA . PHE A 1 87 ? 11.525 -2.676 -2.759 1.00 94.31 87 PHE A CA 1
ATOM 703 C C . PHE A 1 87 ? 11.242 -2.638 -4.261 1.00 94.31 87 PHE A C 1
ATOM 705 O O . PHE A 1 87 ? 12.168 -2.530 -5.066 1.00 94.31 87 PHE A O 1
ATOM 712 N N . LEU A 1 88 ? 9.973 -2.704 -4.666 1.00 95.88 88 LEU A N 1
ATOM 713 C CA . LEU A 1 88 ? 9.589 -2.550 -6.065 1.00 95.88 88 LEU A CA 1
ATOM 714 C C . LEU A 1 88 ? 9.954 -1.156 -6.590 1.00 95.88 88 LEU A C 1
ATOM 716 O O . LEU A 1 88 ? 10.562 -1.052 -7.656 1.00 95.88 88 LEU A O 1
ATOM 720 N N . ILE A 1 89 ? 9.617 -0.099 -5.846 1.00 95.44 89 ILE A N 1
ATOM 721 C CA . ILE A 1 89 ? 9.944 1.286 -6.212 1.00 95.44 89 ILE A CA 1
ATOM 722 C C . ILE A 1 89 ? 11.458 1.455 -6.323 1.00 95.44 89 ILE A C 1
ATOM 724 O O . ILE A 1 89 ? 11.940 1.939 -7.347 1.00 95.44 89 ILE A O 1
ATOM 728 N N . GLU A 1 90 ? 12.211 0.996 -5.322 1.00 93.75 90 GLU A N 1
ATOM 729 C CA . GLU A 1 90 ? 13.674 1.031 -5.345 1.00 93.75 90 GLU A CA 1
ATOM 730 C C . GLU A 1 90 ? 14.236 0.313 -6.583 1.00 93.75 90 GLU A C 1
ATOM 732 O O . GLU A 1 90 ? 15.051 0.873 -7.324 1.00 93.75 90 GLU A O 1
ATOM 737 N N . LYS A 1 91 ? 13.775 -0.917 -6.842 1.00 93.75 91 LYS A N 1
ATOM 738 C CA . LYS A 1 91 ? 14.211 -1.728 -7.984 1.00 93.75 91 LYS A CA 1
ATOM 739 C C . LYS A 1 91 ? 13.965 -1.005 -9.306 1.00 93.75 91 LYS A C 1
ATOM 741 O O . LYS A 1 91 ? 14.857 -0.972 -10.154 1.00 93.75 91 LYS A O 1
ATOM 746 N N . LEU A 1 92 ? 12.776 -0.435 -9.491 1.00 95.19 92 LEU A N 1
ATOM 747 C CA . LEU A 1 92 ? 12.407 0.261 -10.725 1.00 95.19 92 LEU A CA 1
ATOM 748 C C . LEU A 1 92 ? 13.188 1.569 -10.899 1.00 95.19 92 LEU A C 1
ATOM 750 O O . LEU A 1 92 ? 13.638 1.858 -12.006 1.00 95.19 92 LEU A O 1
ATOM 754 N N . MET A 1 93 ? 13.439 2.314 -9.818 1.00 92.94 93 MET A N 1
ATOM 755 C CA . MET A 1 93 ? 14.291 3.510 -9.860 1.00 92.94 93 MET A CA 1
ATOM 756 C C . MET A 1 93 ? 15.737 3.1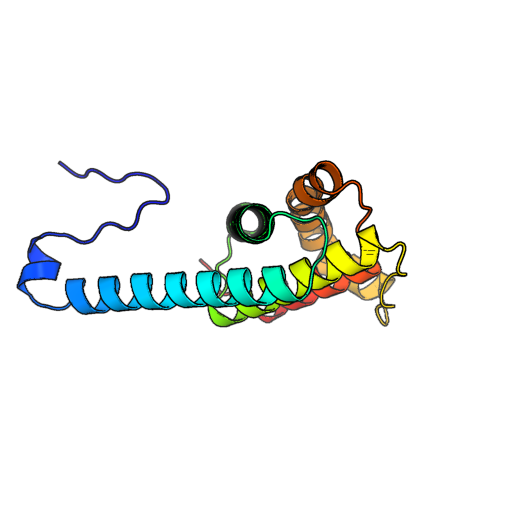89 -10.258 1.00 92.94 93 MET A C 1
ATOM 758 O O . MET A 1 93 ? 16.385 3.993 -10.926 1.00 92.94 93 MET A O 1
ATOM 762 N N . LYS A 1 94 ? 16.232 1.995 -9.912 1.00 93.19 94 LYS A N 1
ATOM 763 C CA . LYS A 1 94 ? 17.551 1.486 -10.327 1.00 93.19 94 LYS A CA 1
ATOM 764 C C . LYS A 1 94 ? 17.559 0.878 -11.742 1.00 93.19 94 LYS A C 1
ATOM 766 O O . LYS A 1 94 ? 18.568 0.311 -12.154 1.00 93.19 94 LYS A O 1
ATOM 771 N N . GLY A 1 95 ? 16.460 0.976 -12.496 1.00 93.69 95 GLY A N 1
ATOM 772 C CA . GLY A 1 95 ? 16.339 0.414 -13.847 1.00 93.69 95 GLY A CA 1
ATOM 773 C C . GLY A 1 95 ? 16.186 -1.111 -13.878 1.00 93.69 95 GLY A C 1
ATOM 774 O O . GLY A 1 95 ? 16.439 -1.743 -14.907 1.00 93.69 95 GLY A O 1
ATOM 775 N N . GLY A 1 96 ? 15.805 -1.720 -12.753 1.00 94.94 96 GLY A N 1
ATOM 776 C CA . GLY A 1 96 ? 15.542 -3.149 -12.654 1.00 94.94 96 GLY A CA 1
ATOM 777 C C . GLY A 1 96 ? 14.334 -3.583 -13.487 1.00 94.94 96 GLY A C 1
ATOM 778 O O . GLY A 1 96 ? 13.431 -2.801 -13.779 1.00 94.94 96 GLY A O 1
ATOM 779 N N . LYS A 1 97 ? 14.314 -4.862 -13.871 1.00 92.50 97 LYS A N 1
ATOM 780 C CA . LYS A 1 97 ? 13.225 -5.450 -14.660 1.00 92.50 97 LYS A CA 1
ATOM 781 C C . LYS A 1 97 ? 12.067 -5.914 -13.775 1.00 92.50 97 LYS A C 1
ATOM 783 O O . LYS A 1 97 ? 12.245 -6.238 -12.595 1.00 92.50 97 LYS A O 1
ATOM 788 N N . GLU A 1 98 ? 10.889 -5.993 -14.383 1.00 92.50 98 GLU A N 1
ATOM 789 C CA . GLU A 1 98 ? 9.722 -6.636 -13.782 1.00 92.50 98 GLU A CA 1
ATOM 790 C C . GLU A 1 98 ? 9.994 -8.110 -13.464 1.00 92.50 98 GLU A C 1
ATOM 792 O O . GLU A 1 98 ? 10.688 -8.816 -14.201 1.00 92.50 98 GLU A O 1
ATOM 797 N N . THR A 1 99 ? 9.407 -8.567 -12.367 1.00 92.81 99 THR A N 1
ATOM 798 C CA . THR A 1 99 ? 9.322 -9.974 -11.983 1.00 92.81 99 THR A CA 1
ATOM 799 C C . THR A 1 99 ? 8.242 -10.633 -12.835 1.00 92.81 99 THR A C 1
ATOM 801 O O . THR A 1 99 ? 7.102 -10.190 -12.756 1.00 92.81 99 THR A O 1
ATOM 804 N N . PRO A 1 100 ? 8.540 -11.653 -13.659 1.00 96.00 100 PRO A N 1
ATOM 805 C CA . PRO A 1 100 ? 7.529 -12.275 -14.509 1.00 96.00 100 PRO A CA 1
ATOM 806 C C . PRO A 1 100 ? 6.402 -12.924 -13.701 1.00 96.00 100 PRO A C 1
ATOM 808 O O . PRO A 1 100 ? 6.659 -13.684 -12.765 1.00 96.00 100 PRO A O 1
ATOM 811 N N . PHE A 1 101 ? 5.157 -12.695 -14.119 1.00 97.31 101 PHE A N 1
ATOM 812 C CA . PHE A 1 101 ? 3.978 -13.301 -13.510 1.00 97.31 101 PHE A CA 1
ATOM 813 C C . PHE A 1 101 ? 3.461 -14.458 -14.372 1.00 97.31 101 PHE A C 1
ATOM 815 O O . PHE A 1 101 ? 3.111 -14.297 -15.545 1.00 97.31 101 PHE A O 1
ATOM 822 N N . VAL A 1 102 ? 3.384 -15.648 -13.778 1.00 96.25 102 VAL A N 1
ATOM 823 C CA . VAL A 1 102 ? 2.901 -16.857 -14.457 1.00 96.25 102 VAL A CA 1
ATOM 824 C C . VAL A 1 102 ? 1.420 -16.708 -14.809 1.00 96.25 102 VAL A C 1
ATOM 826 O O . VAL A 1 102 ? 0.608 -16.386 -13.947 1.00 96.25 102 VAL A O 1
ATOM 829 N N . MET A 1 103 ? 1.066 -16.972 -16.072 1.00 96.56 103 MET A N 1
ATOM 830 C CA . MET A 1 103 ? -0.315 -16.892 -16.586 1.00 96.56 103 MET A CA 1
ATOM 831 C C . MET A 1 103 ? -0.947 -15.494 -16.445 1.00 96.56 103 MET A C 1
ATOM 833 O O . MET A 1 103 ? -2.149 -15.358 -16.220 1.00 96.56 103 MET A O 1
ATOM 837 N N . LEU A 1 104 ? -0.139 -14.439 -16.620 1.00 97.62 104 LEU A N 1
ATOM 838 C CA . LEU A 1 104 ? -0.556 -13.037 -16.498 1.00 97.62 104 LEU A CA 1
ATOM 839 C C . LEU A 1 104 ? -1.867 -12.717 -17.232 1.00 97.62 104 LEU A C 1
ATOM 841 O O . LEU A 1 104 ? -2.759 -12.107 -16.650 1.00 97.62 104 LEU A O 1
ATOM 845 N N . ASN A 1 105 ? -2.003 -13.136 -18.492 1.00 97.19 105 ASN A N 1
ATOM 846 C CA . ASN A 1 105 ? -3.178 -12.800 -19.301 1.00 97.19 105 ASN A CA 1
ATOM 847 C C . ASN A 1 105 ? -4.471 -13.405 -18.741 1.00 97.19 105 ASN A C 1
ATOM 849 O O . ASN A 1 105 ? -5.489 -12.720 -18.680 1.00 97.19 105 ASN A O 1
ATOM 853 N N . GLU A 1 106 ? -4.427 -14.661 -18.299 1.00 97.81 106 GLU A N 1
ATOM 854 C CA . GLU A 1 106 ? -5.584 -15.351 -17.720 1.00 97.81 106 GLU A CA 1
ATOM 855 C C . GLU A 1 106 ? -5.957 -14.753 -16.363 1.00 97.81 106 GLU A C 1
ATOM 857 O O . GLU A 1 106 ? -7.130 -14.484 -16.084 1.00 97.81 106 GLU A O 1
ATOM 862 N N . PHE A 1 107 ? -4.945 -14.463 -15.540 1.00 98.19 107 PHE A N 1
ATOM 863 C CA . PHE A 1 107 ? -5.139 -13.821 -14.248 1.00 98.19 107 PHE A CA 1
ATOM 864 C C . PHE A 1 107 ? -5.731 -12.413 -14.392 1.00 98.19 107 PHE A C 1
ATOM 866 O O . PHE A 1 107 ? -6.698 -12.079 -13.706 1.00 98.19 107 PHE A O 1
ATOM 873 N N . ARG A 1 108 ? -5.218 -11.611 -15.330 1.00 97.56 108 ARG A N 1
ATOM 874 C CA . ARG A 1 108 ? -5.738 -10.275 -15.657 1.00 97.56 108 ARG A CA 1
ATOM 875 C C . ARG A 1 108 ? -7.161 -10.333 -16.191 1.00 97.56 108 ARG A C 1
ATOM 877 O O . ARG A 1 108 ? -7.986 -9.522 -15.786 1.00 97.56 108 ARG A O 1
ATOM 884 N N . HIS A 1 109 ? -7.464 -11.288 -17.069 1.00 97.06 109 HIS A N 1
ATOM 885 C CA . HIS A 1 109 ? -8.816 -11.457 -17.597 1.00 97.06 109 HIS A CA 1
ATOM 886 C C . HIS A 1 109 ? -9.823 -11.754 -16.477 1.00 97.06 109 HIS A C 1
ATOM 888 O O . HIS A 1 109 ? -10.898 -11.160 -16.439 1.00 97.06 109 HIS A O 1
ATOM 894 N N . SER A 1 110 ? -9.432 -12.602 -15.523 1.00 97.25 110 SER A N 1
ATOM 895 C CA . SER A 1 110 ? -10.284 -13.021 -14.404 1.00 97.25 110 SER A CA 1
ATOM 896 C C . SER A 1 110 ? -10.452 -11.947 -13.318 1.00 97.25 110 SER A C 1
ATOM 898 O O . SER A 1 110 ? -11.418 -11.995 -12.566 1.00 97.25 110 SER A O 1
ATOM 900 N N . ASN A 1 111 ? -9.534 -10.975 -13.241 1.00 97.44 111 ASN A N 1
ATOM 901 C CA . ASN A 1 111 ? -9.488 -9.933 -12.203 1.00 97.44 111 ASN A CA 1
ATOM 902 C C . ASN A 1 111 ? -9.438 -8.517 -12.811 1.00 97.44 111 ASN A C 1
ATOM 904 O O . ASN A 1 111 ? -8.789 -7.613 -12.286 1.00 97.44 111 ASN A O 1
ATOM 908 N N . ASN A 1 112 ? -10.072 -8.319 -13.972 1.00 97.56 112 ASN A N 1
ATOM 909 C CA . ASN A 1 112 ? -9.929 -7.089 -14.760 1.00 97.56 112 ASN A CA 1
ATOM 910 C C . ASN A 1 112 ? -10.332 -5.827 -13.973 1.00 97.56 112 ASN A C 1
ATOM 912 O O . ASN A 1 112 ? -9.662 -4.797 -14.055 1.00 97.56 112 ASN A O 1
ATOM 916 N N . LYS A 1 113 ? -11.401 -5.911 -13.170 1.00 97.31 113 LYS A N 1
ATOM 917 C CA . LYS A 1 113 ? -11.858 -4.800 -12.323 1.00 97.31 113 LYS A CA 1
ATOM 918 C C . LYS A 1 113 ? -10.767 -4.389 -11.330 1.00 97.31 113 LYS A C 1
ATOM 920 O O . LYS A 1 113 ? -10.456 -3.204 -11.218 1.00 97.31 113 LYS A O 1
ATOM 925 N N . GLU A 1 114 ? -10.184 -5.356 -10.632 1.00 97.81 114 GLU A N 1
ATOM 926 C CA . GLU A 1 114 ? -9.138 -5.143 -9.636 1.00 97.81 114 GLU A CA 1
ATOM 927 C C . GLU A 1 114 ? -7.877 -4.560 -10.272 1.00 97.81 114 GLU A C 1
ATOM 929 O O . GLU A 1 114 ? -7.316 -3.609 -9.734 1.00 97.81 114 GLU A O 1
ATOM 934 N N . PHE A 1 115 ? -7.479 -5.053 -11.448 1.00 98.31 115 PHE A N 1
ATOM 935 C CA . PHE A 1 115 ? -6.368 -4.482 -12.213 1.00 98.31 115 PHE A CA 1
ATOM 936 C C . PHE A 1 115 ? -6.587 -3.000 -12.520 1.00 98.31 115 PHE A C 1
ATOM 938 O O . PHE A 1 115 ? -5.691 -2.193 -12.284 1.00 98.31 115 PHE A O 1
ATOM 945 N N . ILE A 1 116 ? -7.766 -2.630 -13.029 1.00 98.31 116 ILE A N 1
ATOM 946 C CA . ILE A 1 116 ? -8.075 -1.239 -13.387 1.00 98.31 116 ILE A CA 1
ATOM 947 C C . ILE A 1 116 ? -7.994 -0.334 -12.154 1.00 98.31 116 ILE A C 1
ATOM 949 O O . ILE A 1 116 ? -7.315 0.692 -12.194 1.00 98.31 116 ILE A O 1
ATOM 953 N N . LEU A 1 117 ? -8.660 -0.717 -11.064 1.00 98.31 117 LEU A N 1
ATOM 954 C CA . LEU A 1 117 ? -8.755 0.116 -9.864 1.00 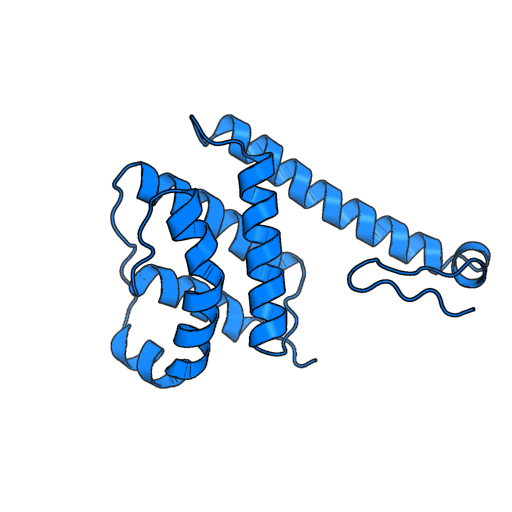98.31 117 LEU A CA 1
ATOM 955 C C . LEU A 1 117 ? -7.410 0.223 -9.136 1.00 98.31 117 LEU A C 1
ATOM 957 O O . LEU A 1 117 ? -6.981 1.324 -8.800 1.00 98.31 117 LEU A O 1
ATOM 961 N N . ILE A 1 118 ? -6.688 -0.889 -8.967 1.00 98.38 118 ILE A N 1
ATOM 962 C CA . ILE A 1 118 ? -5.370 -0.876 -8.315 1.00 98.38 118 ILE A CA 1
ATOM 963 C C . ILE A 1 118 ? -4.365 -0.082 -9.156 1.00 98.38 118 ILE A C 1
ATOM 965 O O . ILE A 1 118 ? -3.608 0.715 -8.601 1.00 98.38 118 ILE A O 1
ATOM 969 N N . LYS A 1 119 ? -4.388 -0.211 -10.489 1.00 98.31 119 LYS A N 1
ATOM 970 C CA . LYS A 1 119 ? -3.528 0.586 -11.377 1.00 98.31 119 LYS A CA 1
ATOM 971 C C . LYS A 1 119 ? -3.789 2.085 -11.235 1.00 98.31 119 LYS A C 1
ATOM 973 O O . LYS A 1 119 ? -2.844 2.867 -11.186 1.00 98.31 119 LYS A O 1
ATOM 978 N N . GLN A 1 120 ? -5.054 2.493 -11.121 1.00 98.19 120 GLN A N 1
ATOM 979 C CA . GLN A 1 120 ? -5.408 3.893 -10.865 1.00 98.19 120 GLN A CA 1
ATOM 980 C C . GLN A 1 120 ? -4.842 4.387 -9.530 1.00 98.19 120 GLN A C 1
ATOM 982 O O . GLN A 1 120 ? -4.264 5.472 -9.485 1.00 98.19 120 GLN A O 1
ATOM 987 N N . CYS A 1 121 ? -4.943 3.588 -8.464 1.00 98.25 121 CYS A N 1
ATOM 988 C CA . CYS A 1 121 ? -4.375 3.942 -7.163 1.00 98.25 121 CYS A CA 1
ATOM 989 C C . CYS A 1 121 ? -2.841 4.035 -7.194 1.00 98.25 121 CYS A C 1
ATOM 991 O O . CYS A 1 121 ? -2.279 4.913 -6.545 1.00 98.25 121 CYS A O 1
ATOM 993 N N . LEU A 1 122 ? -2.160 3.163 -7.944 1.00 98.25 122 LEU A N 1
ATOM 994 C CA . LEU A 1 122 ? -0.694 3.119 -8.028 1.00 98.25 122 LEU A CA 1
ATOM 995 C C . LEU A 1 122 ? -0.081 4.258 -8.852 1.00 98.25 122 LEU A C 1
ATOM 997 O O . LEU A 1 122 ? 1.088 4.584 -8.648 1.00 98.25 122 LEU A O 1
ATOM 1001 N N . LYS A 1 123 ? -0.858 4.905 -9.727 1.00 97.88 123 LYS A N 1
ATOM 1002 C CA . LYS A 1 123 ? -0.380 5.977 -10.612 1.00 97.88 123 LYS A CA 1
ATOM 1003 C C . LYS A 1 123 ? 0.325 7.118 -9.867 1.00 97.88 123 LYS A C 1
ATOM 1005 O O . LYS A 1 123 ? 1.320 7.651 -10.346 1.00 97.88 123 LYS A O 1
ATOM 1010 N N . ILE A 1 124 ? -0.127 7.450 -8.656 1.00 96.69 124 ILE A N 1
ATOM 1011 C CA . ILE A 1 124 ? 0.523 8.478 -7.827 1.00 96.69 124 ILE A CA 1
ATOM 1012 C C . ILE A 1 124 ? 1.953 8.089 -7.415 1.00 96.69 124 ILE A C 1
ATOM 1014 O O . ILE A 1 124 ? 2.798 8.962 -7.228 1.00 96.69 124 ILE A O 1
ATOM 1018 N N . LEU A 1 125 ? 2.252 6.793 -7.268 1.00 97.81 125 LEU A N 1
ATOM 1019 C CA . LEU A 1 125 ? 3.613 6.317 -7.003 1.00 97.81 125 LEU A CA 1
ATOM 1020 C C . LEU A 1 125 ? 4.456 6.401 -8.276 1.00 97.81 125 LEU A C 1
ATOM 1022 O O . LEU A 1 125 ? 5.576 6.902 -8.221 1.00 97.81 125 LEU A O 1
ATOM 1026 N N . GLU A 1 126 ? 3.909 5.985 -9.420 1.00 97.94 126 GLU A N 1
ATOM 1027 C CA . GLU A 1 126 ? 4.581 6.118 -10.721 1.00 97.94 126 GLU A CA 1
ATOM 1028 C C . GLU A 1 126 ? 5.015 7.566 -10.985 1.00 97.94 126 GLU A C 1
ATOM 1030 O O . GLU A 1 126 ? 6.176 7.821 -11.306 1.00 97.94 126 GLU A O 1
ATOM 1035 N N . GLU A 1 127 ? 4.119 8.524 -10.746 1.00 97.44 127 GLU A N 1
ATOM 1036 C CA . GLU A 1 127 ? 4.381 9.957 -10.907 1.00 97.44 127 GLU A CA 1
ATOM 1037 C C . GLU A 1 127 ? 5.401 10.488 -9.886 1.00 97.44 127 GLU A C 1
ATOM 1039 O O . GLU A 1 127 ? 6.361 11.165 -10.264 1.00 97.44 127 GLU A O 1
ATOM 1044 N N . ASN A 1 128 ? 5.233 10.167 -8.597 1.00 95.88 128 ASN A N 1
ATOM 1045 C CA . ASN A 1 128 ? 6.099 10.678 -7.529 1.00 95.88 128 ASN A CA 1
ATOM 1046 C C . ASN A 1 128 ? 7.543 10.173 -7.625 1.00 95.88 128 ASN A C 1
ATOM 1048 O O . ASN A 1 128 ? 8.467 10.909 -7.274 1.00 95.88 128 ASN A O 1
ATOM 1052 N N . TYR A 1 129 ? 7.731 8.930 -8.072 1.00 95.12 129 TYR A N 1
ATOM 1053 C CA . TYR A 1 129 ? 9.040 8.271 -8.131 1.00 95.12 129 TYR A CA 1
ATOM 1054 C C . TYR A 1 129 ? 9.590 8.149 -9.556 1.00 95.12 129 TYR A C 1
ATOM 1056 O O . TYR A 1 129 ? 10.709 7.675 -9.733 1.00 95.12 129 TYR A O 1
ATOM 1064 N N . LYS A 1 130 ? 8.849 8.629 -10.567 1.00 95.81 130 LYS A N 1
ATOM 1065 C CA . LYS A 1 130 ? 9.213 8.580 -11.995 1.00 95.81 130 LYS A CA 1
ATOM 1066 C C . LYS A 1 130 ? 9.531 7.160 -12.474 1.00 95.81 130 LYS A C 1
ATOM 1068 O O . LYS A 1 130 ? 10.511 6.934 -13.182 1.00 95.81 130 LYS A O 1
ATOM 1073 N N . ILE A 1 131 ? 8.690 6.212 -12.076 1.00 96.06 131 ILE A N 1
ATOM 1074 C CA . ILE A 1 131 ? 8.790 4.791 -12.430 1.00 96.06 131 ILE A CA 1
ATOM 1075 C C . ILE A 1 131 ? 7.575 4.356 -13.253 1.00 96.06 131 ILE A C 1
ATOM 1077 O O . ILE A 1 131 ? 6.573 5.061 -13.306 1.00 96.06 131 ILE A O 1
ATOM 1081 N N . ASN A 1 132 ? 7.655 3.170 -13.854 1.00 97.06 132 ASN A N 1
ATOM 1082 C CA . ASN A 1 132 ? 6.528 2.504 -14.502 1.00 97.06 132 ASN A CA 1
ATOM 1083 C C . ASN A 1 132 ? 6.342 1.116 -13.881 1.00 97.06 132 ASN A C 1
ATOM 1085 O O . ASN A 1 132 ? 7.236 0.271 -13.977 1.00 97.06 132 ASN A O 1
ATOM 1089 N N . ILE A 1 133 ? 5.191 0.886 -13.258 1.00 97.88 133 ILE A N 1
ATOM 1090 C CA . ILE A 1 133 ? 4.797 -0.399 -12.685 1.00 97.88 133 ILE A CA 1
ATOM 1091 C C . ILE A 1 133 ? 4.060 -1.167 -13.780 1.00 97.88 133 ILE A C 1
ATOM 1093 O O . ILE A 1 133 ? 2.875 -0.950 -14.038 1.00 97.88 133 ILE A O 1
ATOM 1097 N N . GLY A 1 134 ? 4.774 -2.057 -14.462 1.00 97.25 134 GLY A N 1
ATOM 1098 C CA . GLY A 1 134 ? 4.168 -2.843 -15.528 1.00 97.25 134 GLY A CA 1
ATOM 1099 C C . GLY A 1 134 ? 3.265 -3.971 -15.035 1.00 97.25 134 GLY A C 1
ATOM 1100 O O . GLY A 1 134 ? 3.077 -4.208 -13.838 1.00 97.25 134 GLY A O 1
ATOM 1101 N N . GLU A 1 135 ? 2.655 -4.657 -15.999 1.00 97.62 135 GLU A N 1
ATOM 1102 C CA . GLU A 1 135 ? 1.521 -5.548 -15.746 1.00 97.62 135 GLU A CA 1
ATOM 1103 C C . GLU A 1 135 ? 1.894 -6.768 -14.889 1.00 97.62 135 GLU A C 1
ATOM 1105 O O . GLU A 1 135 ? 1.023 -7.276 -14.183 1.00 97.62 135 GLU A O 1
ATOM 1110 N N . ASN A 1 136 ? 3.153 -7.230 -14.889 1.00 98.06 136 ASN A N 1
ATOM 1111 C CA . ASN A 1 136 ? 3.533 -8.360 -14.035 1.00 98.06 136 ASN A CA 1
ATOM 1112 C C . ASN A 1 136 ? 3.565 -7.966 -12.553 1.00 98.06 136 ASN A C 1
ATOM 1114 O O . ASN A 1 136 ? 3.046 -8.686 -11.702 1.00 98.06 136 ASN A O 1
ATOM 1118 N N . GLU A 1 137 ? 4.138 -6.805 -12.241 1.00 97.88 137 GLU A N 1
ATOM 1119 C CA . GLU A 1 137 ? 4.214 -6.298 -10.865 1.00 97.88 137 GLU A CA 1
ATOM 1120 C C . GLU A 1 137 ? 2.828 -5.890 -10.362 1.00 97.88 137 GLU A C 1
ATOM 1122 O O . GLU A 1 137 ? 2.441 -6.218 -9.238 1.00 97.88 137 GLU A O 1
ATOM 1127 N N . LEU A 1 138 ? 2.018 -5.283 -11.237 1.00 98.19 138 LEU A N 1
ATOM 1128 C CA . LEU A 1 138 ? 0.604 -5.045 -10.962 1.00 98.19 138 LEU A CA 1
ATOM 1129 C C . LEU A 1 138 ? -0.125 -6.354 -10.627 1.00 98.19 138 LEU A C 1
ATOM 1131 O O . LEU A 1 138 ? -0.875 -6.394 -9.655 1.00 98.19 138 LEU A O 1
ATOM 1135 N N . ALA A 1 139 ? 0.119 -7.439 -11.367 1.00 98.25 139 ALA A N 1
ATOM 1136 C CA . ALA A 1 139 ? -0.490 -8.737 -11.089 1.00 98.25 139 ALA A CA 1
ATOM 1137 C C . ALA A 1 139 ? -0.088 -9.304 -9.719 1.00 98.25 139 ALA A C 1
ATOM 1139 O O . ALA A 1 139 ? -0.938 -9.864 -9.023 1.00 98.25 139 ALA A O 1
ATOM 1140 N N . HIS A 1 140 ? 1.167 -9.133 -9.293 1.00 97.56 140 HIS A N 1
ATOM 1141 C CA . HIS A 1 140 ? 1.602 -9.513 -7.946 1.00 97.56 140 HIS A CA 1
ATOM 1142 C C . HIS A 1 140 ? 0.864 -8.719 -6.862 1.00 97.56 140 HIS A C 1
ATOM 1144 O O . HIS A 1 140 ? 0.359 -9.321 -5.911 1.00 97.56 140 HIS A O 1
ATOM 1150 N N . ILE A 1 141 ? 0.725 -7.401 -7.031 1.00 97.56 141 ILE A N 1
ATOM 1151 C CA . ILE A 1 141 ? -0.019 -6.546 -6.095 1.00 97.5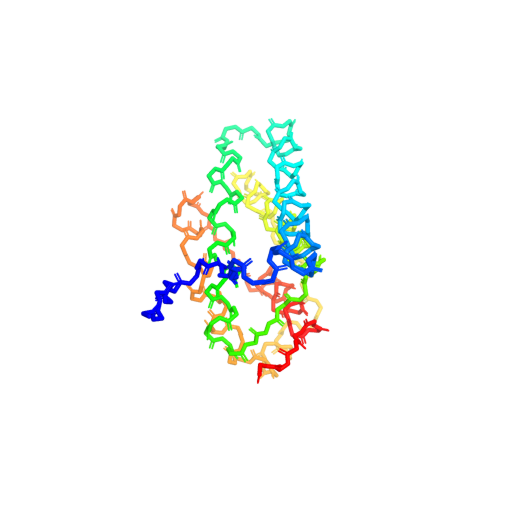6 141 ILE A CA 1
ATOM 1152 C C . ILE A 1 141 ? -1.498 -6.939 -6.058 1.00 97.56 141 ILE A C 1
ATOM 1154 O O . ILE A 1 141 ? -2.040 -7.172 -4.977 1.00 97.56 141 ILE A O 1
ATOM 1158 N N . VAL A 1 142 ? -2.135 -7.102 -7.221 1.00 97.75 142 VAL A N 1
ATOM 1159 C CA . VAL A 1 142 ? -3.525 -7.573 -7.333 1.00 97.75 142 VAL A CA 1
ATOM 1160 C C . VAL A 1 142 ? -3.687 -8.907 -6.609 1.00 97.75 142 VAL A C 1
ATOM 1162 O O . VAL A 1 142 ? -4.585 -9.039 -5.782 1.00 97.75 142 VAL A O 1
ATOM 1165 N N . LYS A 1 143 ? -2.794 -9.875 -6.846 1.00 96.69 143 LYS A N 1
ATOM 1166 C CA . LYS A 1 143 ? -2.829 -11.190 -6.193 1.00 96.69 143 LYS A CA 1
ATOM 1167 C C . LYS A 1 143 ? -2.747 -11.085 -4.670 1.00 96.69 143 LYS A C 1
ATOM 1169 O O . LYS A 1 143 ? -3.508 -11.764 -3.984 1.00 96.69 143 LYS A O 1
ATOM 1174 N N . MET A 1 144 ? -1.862 -10.242 -4.136 1.00 95.31 144 MET A N 1
ATOM 1175 C CA . MET A 1 144 ? -1.759 -10.022 -2.688 1.00 95.31 144 MET A CA 1
ATOM 1176 C C . MET A 1 144 ? -3.044 -9.425 -2.108 1.00 95.31 144 MET A C 1
ATOM 1178 O O . MET A 1 144 ? -3.486 -9.872 -1.053 1.00 95.31 144 MET A O 1
ATOM 1182 N N . VAL A 1 145 ? -3.669 -8.475 -2.807 1.00 95.81 145 VAL A N 1
ATOM 1183 C CA . VAL A 1 145 ? -4.918 -7.836 -2.369 1.00 95.81 145 VAL A CA 1
ATOM 1184 C C . VAL A 1 145 ? -6.094 -8.817 -2.410 1.00 95.81 145 VAL A C 1
ATOM 1186 O O . VAL A 1 145 ? -6.793 -8.981 -1.413 1.00 95.81 145 VAL A O 1
ATOM 1189 N N . ILE A 1 146 ? -6.319 -9.509 -3.533 1.00 93.75 146 ILE A N 1
ATOM 1190 C CA . ILE A 1 146 ? -7.511 -10.360 -3.698 1.00 93.75 146 ILE A CA 1
ATOM 1191 C C . ILE A 1 146 ? -7.487 -11.607 -2.816 1.00 93.75 146 ILE A C 1
ATOM 1193 O O . ILE A 1 146 ? -8.547 -12.053 -2.386 1.00 93.75 146 ILE A O 1
ATOM 1197 N N . ASN A 1 147 ? -6.302 -12.157 -2.536 1.00 92.12 147 ASN A N 1
ATOM 1198 C CA . ASN A 1 147 ? -6.162 -13.362 -1.717 1.00 92.12 147 ASN A CA 1
ATOM 1199 C C . ASN A 1 147 ? -6.382 -13.085 -0.226 1.00 92.12 147 ASN A C 1
ATOM 1201 O O . ASN A 1 147 ? -6.468 -14.026 0.555 1.00 92.12 147 ASN A O 1
ATOM 1205 N N . ASN A 1 148 ? -6.446 -11.811 0.165 1.00 85.62 148 ASN A N 1
ATOM 1206 C CA . ASN A 1 148 ? -6.447 -11.384 1.559 1.00 85.62 148 ASN A CA 1
ATOM 1207 C C . ASN A 1 148 ? -7.496 -10.302 1.855 1.00 85.62 148 ASN A C 1
ATOM 1209 O O . ASN A 1 148 ? -7.395 -9.592 2.856 1.00 85.62 148 ASN A O 1
ATOM 1213 N N . LYS A 1 149 ? -8.492 -10.147 0.978 1.00 75.94 149 LYS A N 1
ATOM 1214 C CA . LYS A 1 149 ? -9.600 -9.224 1.211 1.00 75.94 149 LYS A CA 1
ATOM 1215 C C . LYS A 1 149 ? -10.582 -9.816 2.216 1.00 75.94 149 LYS A C 1
ATOM 1217 O O . LYS A 1 149 ? -10.991 -10.970 2.081 1.00 75.94 149 LYS A O 1
ATOM 1222 N N . THR A 1 150 ? -11.023 -9.002 3.162 1.00 70.50 150 THR A N 1
ATOM 1223 C CA . THR A 1 150 ? -12.264 -9.236 3.899 1.00 70.50 150 THR A CA 1
ATOM 1224 C C . THR A 1 150 ? -13.345 -8.309 3.345 1.00 70.50 150 THR A C 1
ATOM 1226 O O . THR A 1 150 ? -13.072 -7.163 2.971 1.00 70.50 150 THR A O 1
ATOM 1229 N N . SER A 1 151 ? -14.569 -8.825 3.213 1.00 60.34 151 SER A N 1
ATOM 1230 C CA . SER A 1 151 ? -15.724 -7.998 2.856 1.00 60.34 151 SER A CA 1
ATOM 1231 C C . SER A 1 151 ? -15.985 -6.981 3.968 1.00 60.34 151 SER A C 1
ATOM 1233 O O . SER A 1 151 ? -15.900 -7.342 5.143 1.00 60.34 151 SER A O 1
ATOM 1235 N N . VAL A 1 152 ? -16.262 -5.732 3.579 1.00 55.53 152 VAL A N 1
ATOM 1236 C CA . VAL A 1 152 ? -16.731 -4.667 4.485 1.00 55.53 152 VAL A CA 1
ATOM 1237 C C . VAL A 1 152 ? -18.200 -4.874 4.807 1.00 55.53 152 VAL A C 1
ATOM 1239 O O . VAL A 1 152 ? -18.947 -5.222 3.862 1.00 55.53 152 VAL A O 1
#